Protein AF-A0A498FCW3-F1 (afdb_monomer_lite)

Foldseek 3Di:
DEPLLVVLVVVLVPDPDVVSNVVSVVSNVVVVVLVVVLVVVLVPDPFWDDWDADPNGDIDTDGDPVPVVSVVVNVVVCVVSVHDD

Sequence (85 aa):
MPAAIHRLQEALDDVNHERSRQLIREALQYEEIHLSEWLQTVNGLEGVQHIECDRDGSETVWFDPNDVFAIEATLDVAQSFGWSV

Structure (mmCIF, N/CA/C/O backbone):
data_AF-A0A498FCW3-F1
#
_entry.id   AF-A0A498FCW3-F1
#
loop_
_atom_site.group_PDB
_atom_site.id
_atom_site.type_symbol
_atom_site.label_atom_id
_atom_site.label_alt_id
_atom_site.label_comp_id
_atom_site.label_asym_id
_atom_site.label_entity_id
_atom_site.label_seq_id
_atom_site.pdbx_PDB_ins_code
_atom_site.Cartn_x
_atom_site.Cartn_y
_atom_site.Cartn_z
_atom_site.occupancy
_atom_site.B_iso_or_equiv
_atom_site.auth_seq_id
_atom_site.auth_comp_id
_atom_site.auth_asym_id
_atom_site.auth_atom_id
_atom_site.pdbx_PDB_model_num
ATOM 1 N N . MET A 1 1 ? 7.374 -5.935 -0.857 1.00 48.78 1 MET A N 1
ATOM 2 C CA . MET A 1 1 ? 6.857 -4.904 -1.749 1.00 48.78 1 MET A CA 1
ATOM 3 C C . MET A 1 1 ? 5.578 -5.326 -2.464 1.00 48.78 1 MET A C 1
ATOM 5 O O . MET A 1 1 ? 5.682 -6.320 -3.173 1.00 48.78 1 MET A O 1
ATOM 9 N N . PRO A 1 2 ? 4.459 -4.567 -2.369 1.00 62.25 2 PRO A N 1
ATOM 10 C CA . PRO A 1 2 ? 3.192 -4.842 -3.056 1.00 62.25 2 PRO A CA 1
ATOM 11 C C . PRO A 1 2 ? 3.408 -5.459 -4.434 1.00 62.25 2 PRO A C 1
ATOM 13 O O . PRO A 1 2 ? 4.335 -5.053 -5.137 1.00 62.25 2 PRO A O 1
ATOM 16 N N . ALA A 1 3 ? 2.571 -6.410 -4.857 1.00 65.69 3 ALA A N 1
ATOM 17 C CA . ALA A 1 3 ? 2.789 -7.180 -6.091 1.00 65.69 3 ALA A CA 1
ATOM 18 C C . ALA A 1 3 ? 3.129 -6.314 -7.330 1.00 65.69 3 ALA A C 1
ATOM 20 O O . ALA A 1 3 ? 3.824 -6.777 -8.233 1.00 65.69 3 ALA A O 1
ATOM 21 N N . ALA A 1 4 ? 2.675 -5.057 -7.369 1.00 67.25 4 ALA A N 1
ATOM 22 C CA . ALA A 1 4 ? 3.072 -4.055 -8.357 1.00 67.25 4 ALA A CA 1
ATOM 23 C C . ALA A 1 4 ? 4.549 -3.615 -8.244 1.00 67.25 4 ALA A C 1
ATOM 25 O O . ALA A 1 4 ? 5.266 -3.661 -9.241 1.00 67.25 4 ALA A O 1
ATOM 26 N N . ILE A 1 5 ? 5.029 -3.254 -7.050 1.00 73.00 5 ILE A N 1
ATOM 27 C CA . ILE A 1 5 ? 6.419 -2.845 -6.793 1.00 73.00 5 ILE A CA 1
ATOM 28 C C . ILE A 1 5 ? 7.391 -3.989 -7.108 1.00 73.00 5 ILE A C 1
ATOM 30 O O . ILE A 1 5 ? 8.376 -3.762 -7.806 1.00 73.00 5 ILE A O 1
ATOM 34 N N . HIS A 1 6 ? 7.104 -5.229 -6.688 1.00 73.62 6 HIS A N 1
ATOM 35 C CA . HIS A 1 6 ? 7.982 -6.365 -7.010 1.00 73.62 6 HIS A CA 1
ATOM 36 C C . HIS A 1 6 ? 8.073 -6.603 -8.529 1.00 73.62 6 HIS A C 1
ATOM 38 O O . HIS A 1 6 ? 9.172 -6.760 -9.061 1.00 73.62 6 HIS A O 1
ATOM 44 N N . ARG A 1 7 ? 6.946 -6.569 -9.252 1.00 75.00 7 ARG A N 1
ATOM 45 C CA . ARG A 1 7 ? 6.937 -6.723 -10.720 1.00 75.00 7 ARG A CA 1
ATOM 46 C C . ARG A 1 7 ? 7.671 -5.589 -11.431 1.00 75.00 7 ARG A C 1
ATOM 48 O O . ARG A 1 7 ? 8.331 -5.820 -12.439 1.00 75.00 7 ARG A O 1
ATOM 55 N N . LEU A 1 8 ? 7.552 -4.362 -10.927 1.00 80.00 8 LEU A N 1
ATOM 56 C CA . LEU A 1 8 ? 8.278 -3.214 -11.465 1.00 80.00 8 LEU A CA 1
ATOM 57 C C . LEU A 1 8 ? 9.785 -3.328 -11.198 1.00 80.00 8 LEU A C 1
ATOM 59 O O . LEU A 1 8 ? 10.575 -2.969 -12.065 1.00 80.00 8 LEU A O 1
ATOM 63 N N . GLN A 1 9 ? 10.201 -3.871 -10.053 1.00 81.19 9 GLN A N 1
ATOM 64 C CA . GLN A 1 9 ? 11.613 -4.152 -9.780 1.00 81.19 9 GLN A CA 1
ATOM 65 C C . GLN A 1 9 ? 12.177 -5.240 -10.694 1.00 81.19 9 GLN A C 1
ATOM 67 O O . GLN A 1 9 ? 13.219 -5.019 -11.302 1.00 81.19 9 GLN A O 1
ATOM 72 N N . GLU A 1 10 ? 11.462 -6.353 -10.881 1.00 85.06 10 GLU A N 1
ATOM 73 C CA . GLU A 1 10 ? 11.857 -7.394 -11.845 1.00 85.06 10 GLU A CA 1
ATOM 74 C C . GLU A 1 10 ? 11.979 -6.820 -13.265 1.00 85.06 10 GLU A C 1
ATOM 76 O O . GLU A 1 10 ? 12.971 -7.037 -13.959 1.00 85.06 10 GLU A O 1
ATOM 81 N N . ALA A 1 11 ? 11.010 -5.998 -13.682 1.00 80.75 11 ALA A N 1
ATOM 82 C CA . ALA A 1 11 ? 11.059 -5.329 -14.977 1.00 80.75 11 ALA A CA 1
ATOM 83 C C . ALA A 1 11 ? 12.240 -4.346 -15.095 1.00 80.75 11 ALA A C 1
ATOM 85 O O . ALA A 1 11 ? 12.779 -4.161 -16.188 1.00 80.75 11 ALA A O 1
ATOM 86 N N . LEU A 1 12 ? 12.653 -3.700 -14.000 1.00 84.38 12 LEU A N 1
ATOM 87 C CA . LEU A 1 12 ? 13.812 -2.804 -13.982 1.00 84.38 12 LEU A CA 1
ATOM 88 C C . LEU A 1 12 ? 15.130 -3.568 -14.160 1.00 84.38 12 LEU A C 1
ATOM 90 O O . LEU A 1 12 ? 16.045 -3.058 -14.819 1.00 84.38 12 LEU A O 1
ATOM 94 N N . ASP A 1 13 ? 15.215 -4.766 -13.586 1.00 83.62 13 ASP A N 1
ATOM 95 C CA . ASP A 1 13 ? 16.383 -5.640 -13.685 1.00 83.62 13 ASP A CA 1
ATOM 96 C C . ASP A 1 13 ? 16.547 -6.207 -15.106 1.00 83.62 13 ASP A C 1
ATOM 98 O O . ASP A 1 13 ? 17.669 -6.264 -15.614 1.00 83.62 13 ASP A O 1
ATOM 102 N N . ASP A 1 14 ? 15.440 -6.501 -15.797 1.00 84.38 14 ASP A N 1
ATOM 103 C CA . ASP A 1 14 ? 15.442 -7.077 -17.151 1.00 84.38 14 ASP A CA 1
ATOM 104 C C . ASP A 1 14 ? 15.540 -6.042 -18.298 1.00 84.38 14 ASP A C 1
ATOM 106 O O . ASP A 1 14 ? 15.869 -6.382 -19.442 1.00 84.38 14 ASP A O 1
ATOM 110 N N . VAL A 1 15 ? 15.264 -4.757 -18.044 1.00 86.50 15 VAL A N 1
ATOM 111 C CA . VAL A 1 15 ? 15.233 -3.719 -19.092 1.00 86.50 15 VAL A CA 1
ATOM 112 C C . VAL A 1 15 ? 16.603 -3.069 -19.327 1.00 86.50 15 VAL A C 1
ATOM 114 O O . VAL A 1 15 ? 17.158 -2.372 -18.475 1.00 86.50 15 VAL A O 1
ATOM 117 N N . ASN A 1 16 ? 17.086 -3.165 -20.572 1.00 81.31 16 ASN A N 1
ATOM 118 C CA . ASN A 1 16 ? 18.326 -2.521 -21.040 1.00 81.31 16 ASN A CA 1
ATOM 119 C C . ASN A 1 16 ? 18.141 -1.118 -21.652 1.00 81.31 16 ASN A C 1
ATOM 121 O O . ASN A 1 16 ? 19.121 -0.422 -21.913 1.00 81.31 16 ASN A O 1
ATOM 125 N N . HIS A 1 17 ? 16.907 -0.681 -21.916 1.00 89.56 17 HIS A N 1
ATOM 126 C CA . HIS A 1 17 ? 16.640 0.614 -22.547 1.00 89.56 17 HIS A CA 1
ATOM 127 C C . HIS A 1 17 ? 16.442 1.716 -21.496 1.00 89.56 17 HIS A C 1
ATOM 129 O O . HIS A 1 17 ? 15.470 1.678 -20.743 1.00 89.56 17 HIS A O 1
ATOM 135 N N . GLU A 1 18 ? 17.320 2.725 -21.467 1.00 87.44 18 GLU A N 1
ATOM 136 C CA . GLU A 1 18 ? 17.370 3.730 -20.386 1.00 87.44 18 GLU A CA 1
ATOM 137 C C . GLU A 1 18 ? 16.045 4.471 -20.172 1.00 87.44 18 GLU A C 1
ATOM 139 O O . GLU A 1 18 ? 15.600 4.636 -19.040 1.00 87.44 18 GLU A O 1
ATOM 144 N N . ARG A 1 19 ? 15.342 4.843 -21.249 1.00 84.44 19 ARG A N 1
ATOM 145 C CA . ARG A 1 19 ? 14.037 5.512 -21.123 1.00 84.44 19 ARG A CA 1
ATOM 146 C C . ARG A 1 19 ? 12.979 4.612 -20.482 1.00 84.44 19 ARG A C 1
ATOM 148 O O . ARG A 1 19 ? 12.123 5.095 -19.753 1.00 84.44 19 ARG A O 1
ATOM 155 N N . SER A 1 20 ? 13.037 3.312 -20.747 1.00 81.31 20 SER A N 1
ATOM 156 C CA . SER A 1 20 ? 12.126 2.342 -20.140 1.00 81.31 20 SER A CA 1
ATOM 157 C C . SER A 1 20 ? 12.489 2.104 -18.669 1.00 81.31 20 SER A C 1
ATOM 159 O O . SER A 1 20 ? 11.591 2.054 -17.838 1.00 81.31 20 SER A O 1
ATOM 161 N N . ARG A 1 21 ? 13.788 2.073 -18.322 1.00 85.31 21 ARG A N 1
ATOM 162 C CA . ARG A 1 21 ? 14.257 2.044 -16.920 1.00 85.31 21 ARG A CA 1
ATOM 163 C C . ARG A 1 21 ? 13.772 3.265 -16.144 1.00 85.31 21 ARG A C 1
ATOM 165 O O . ARG A 1 21 ? 13.348 3.132 -15.003 1.00 85.31 21 ARG A O 1
ATOM 172 N N . GLN A 1 22 ? 13.819 4.447 -16.759 1.00 85.56 22 GLN A N 1
ATOM 173 C CA . GLN A 1 22 ? 13.355 5.683 -16.134 1.00 85.56 22 GLN A CA 1
ATOM 174 C C . GLN A 1 22 ? 11.849 5.648 -15.845 1.00 85.56 22 GLN A C 1
ATOM 176 O O . GLN A 1 22 ? 11.456 5.921 -14.718 1.00 85.56 22 GLN A O 1
ATOM 181 N N . LEU A 1 23 ? 11.025 5.224 -16.809 1.00 84.06 23 LEU A N 1
ATOM 182 C CA . LEU A 1 23 ? 9.578 5.075 -16.604 1.00 84.06 23 LEU A CA 1
ATOM 183 C C . LEU A 1 23 ? 9.243 4.053 -15.506 1.00 84.06 23 LEU A C 1
ATOM 185 O O . LEU A 1 23 ? 8.340 4.281 -14.709 1.00 84.06 23 LEU A O 1
ATOM 189 N N . ILE A 1 24 ? 9.987 2.945 -15.435 1.00 84.50 24 ILE A N 1
ATOM 190 C CA . ILE A 1 24 ? 9.807 1.933 -14.385 1.00 84.50 24 ILE A CA 1
ATOM 191 C C . ILE A 1 24 ? 10.209 2.486 -13.009 1.00 84.50 24 ILE A C 1
ATOM 193 O O . ILE A 1 24 ? 9.514 2.234 -12.033 1.00 84.50 24 ILE A O 1
ATOM 197 N N . ARG A 1 25 ? 11.282 3.285 -12.916 1.00 85.38 25 ARG A N 1
ATOM 198 C CA . ARG A 1 25 ? 11.665 3.976 -11.668 1.00 85.38 25 ARG A CA 1
ATOM 199 C C . ARG A 1 25 ? 10.628 5.007 -11.227 1.00 85.38 25 ARG A C 1
ATOM 201 O O . ARG A 1 25 ? 10.340 5.088 -10.041 1.00 85.38 25 ARG A O 1
ATOM 208 N N . GLU A 1 26 ? 10.071 5.775 -12.161 1.00 83.75 26 GLU A N 1
ATOM 209 C CA . GLU A 1 26 ? 8.993 6.732 -11.875 1.00 83.75 26 GLU A CA 1
ATOM 210 C C . GLU A 1 26 ? 7.740 6.008 -11.361 1.00 83.75 26 GLU A C 1
ATOM 212 O O . GLU A 1 26 ? 7.149 6.438 -10.373 1.00 83.75 26 GLU A O 1
ATOM 217 N N . ALA A 1 27 ? 7.387 4.867 -11.964 1.00 80.62 27 ALA A N 1
ATOM 218 C CA . ALA A 1 27 ? 6.302 4.015 -11.482 1.00 80.62 27 ALA A CA 1
ATOM 219 C C . ALA A 1 27 ? 6.599 3.419 -10.093 1.00 80.62 27 ALA A C 1
ATOM 221 O O . ALA A 1 27 ? 5.731 3.441 -9.231 1.00 80.62 27 ALA A O 1
ATOM 222 N N . LEU A 1 28 ? 7.828 2.951 -9.836 1.00 82.19 28 LEU A N 1
ATOM 223 C CA . LEU A 1 28 ? 8.239 2.464 -8.511 1.00 82.19 28 LEU A CA 1
ATOM 224 C C . LEU A 1 28 ? 8.092 3.541 -7.440 1.00 82.19 28 LEU A C 1
ATOM 226 O O . LEU A 1 28 ? 7.504 3.293 -6.395 1.00 82.19 28 LEU A O 1
ATOM 230 N N . GLN A 1 29 ? 8.584 4.746 -7.723 1.00 80.88 29 GLN A N 1
ATOM 231 C CA . GLN A 1 29 ? 8.502 5.862 -6.790 1.00 80.88 29 GLN A CA 1
ATOM 232 C C . GLN A 1 29 ? 7.047 6.272 -6.521 1.00 80.88 29 GLN A C 1
ATOM 234 O O . GLN A 1 29 ? 6.702 6.617 -5.394 1.00 80.88 29 GLN A O 1
ATOM 239 N N . TYR A 1 30 ? 6.187 6.223 -7.541 1.00 80.94 30 TYR A N 1
ATOM 240 C CA . TYR A 1 30 ? 4.757 6.487 -7.392 1.00 80.94 30 TYR A CA 1
ATOM 241 C C . TYR A 1 30 ? 4.080 5.486 -6.443 1.00 80.94 30 TYR A C 1
ATOM 243 O O . TYR A 1 30 ? 3.365 5.897 -5.527 1.00 80.94 30 TYR A O 1
ATOM 251 N N . GLU A 1 31 ? 4.348 4.192 -6.628 1.00 79.12 31 GLU A N 1
ATOM 252 C CA . GLU A 1 31 ? 3.811 3.123 -5.779 1.00 79.1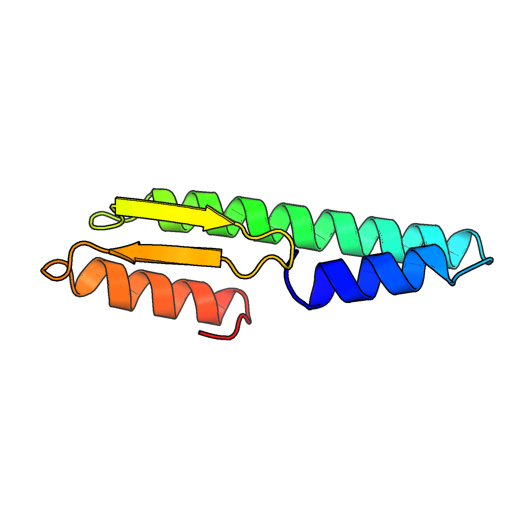2 31 GLU A CA 1
ATOM 253 C C . GLU A 1 31 ? 4.361 3.196 -4.341 1.00 79.12 31 GLU A C 1
ATOM 255 O O . GLU A 1 31 ? 3.609 3.021 -3.385 1.00 79.12 31 GLU A O 1
ATOM 260 N N . GLU A 1 32 ? 5.646 3.525 -4.152 1.00 80.00 32 GLU A N 1
ATOM 261 C CA . GLU A 1 32 ? 6.249 3.727 -2.821 1.00 80.00 32 GLU A CA 1
ATOM 262 C C . GLU A 1 32 ? 5.604 4.891 -2.050 1.00 80.00 32 GLU A C 1
ATOM 264 O O . GLU A 1 32 ? 5.402 4.804 -0.833 1.00 80.00 32 GLU A O 1
ATOM 269 N N . ILE A 1 33 ? 5.256 5.979 -2.748 1.00 80.75 33 ILE A N 1
ATOM 270 C CA . ILE A 1 33 ? 4.527 7.112 -2.161 1.00 80.75 33 ILE A CA 1
ATOM 271 C C . ILE A 1 33 ? 3.122 6.673 -1.746 1.00 80.75 33 ILE A C 1
ATOM 273 O O . ILE A 1 33 ? 2.737 6.916 -0.605 1.00 80.75 33 ILE A O 1
ATOM 2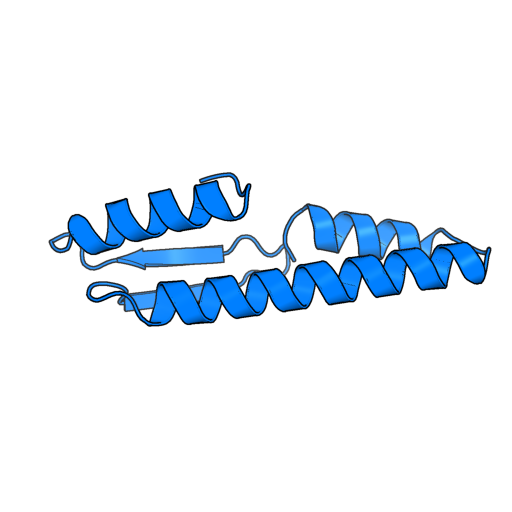77 N N . HIS A 1 34 ? 2.390 5.978 -2.622 1.00 79.88 34 HIS A N 1
ATOM 278 C CA . HIS A 1 34 ? 1.035 5.501 -2.317 1.00 79.88 34 HIS A CA 1
ATOM 279 C C . HIS A 1 34 ? 1.021 4.544 -1.122 1.00 79.88 34 HIS A C 1
ATOM 281 O O . HIS A 1 34 ? 0.178 4.674 -0.236 1.00 79.88 34 HIS A O 1
ATOM 287 N N . LEU A 1 35 ? 1.997 3.635 -1.044 1.00 77.06 35 LEU A N 1
ATOM 288 C CA . LEU A 1 35 ? 2.173 2.754 0.110 1.00 77.06 35 LEU A CA 1
ATOM 289 C C . LEU A 1 35 ? 2.432 3.544 1.398 1.00 77.06 35 LEU A C 1
ATOM 291 O O . LEU A 1 35 ? 1.865 3.243 2.446 1.00 77.06 35 LEU A O 1
ATOM 295 N N . SER A 1 36 ? 3.263 4.581 1.325 1.00 78.06 36 SER A N 1
ATOM 296 C CA . SER A 1 36 ? 3.552 5.431 2.481 1.00 78.06 36 SER A CA 1
ATOM 297 C C . SER A 1 36 ? 2.314 6.204 2.954 1.00 78.06 36 SER A C 1
ATOM 299 O O . SER A 1 36 ? 2.078 6.301 4.158 1.00 78.06 36 SER A O 1
ATOM 301 N N . GLU A 1 37 ? 1.509 6.730 2.029 1.00 82.31 37 GLU A N 1
ATOM 302 C CA . GLU A 1 37 ? 0.253 7.430 2.331 1.00 82.31 37 GLU A CA 1
ATOM 303 C C . GLU A 1 37 ? -0.788 6.491 2.952 1.00 82.31 37 GLU A C 1
ATOM 305 O O . GLU A 1 37 ? -1.431 6.844 3.946 1.00 82.31 37 GLU A O 1
ATOM 310 N N . TRP A 1 38 ? -0.902 5.270 2.426 1.00 81.31 38 TRP A N 1
ATOM 311 C CA . TRP A 1 38 ? -1.726 4.212 3.003 1.00 81.31 38 TRP A CA 1
ATOM 312 C C . TRP A 1 38 ? -1.330 3.912 4.454 1.00 81.31 38 TRP A C 1
ATOM 314 O O . TRP A 1 38 ? -2.168 3.994 5.352 1.00 81.31 38 TRP A O 1
ATOM 324 N N . LEU A 1 39 ? -0.044 3.644 4.710 1.00 79.62 39 LEU A N 1
ATOM 325 C CA . LEU A 1 39 ? 0.455 3.315 6.049 1.00 79.62 39 LEU A CA 1
ATOM 326 C C . LEU A 1 39 ? 0.213 4.449 7.050 1.00 79.62 39 LEU A C 1
ATOM 328 O O . LEU A 1 39 ? -0.152 4.194 8.196 1.00 79.62 39 LEU A O 1
ATOM 332 N N . GLN A 1 40 ? 0.384 5.703 6.626 1.00 80.75 40 GLN A N 1
ATOM 333 C CA . GLN A 1 40 ? 0.067 6.862 7.462 1.00 80.75 40 GLN A CA 1
ATOM 334 C C . GLN A 1 40 ? -1.429 6.969 7.759 1.00 80.75 40 GLN A C 1
ATOM 336 O O . GLN A 1 40 ? -1.799 7.283 8.890 1.00 80.75 40 GLN A O 1
ATOM 341 N N . THR A 1 41 ? -2.277 6.690 6.768 1.00 82.31 41 THR A N 1
ATOM 342 C CA . THR A 1 41 ? -3.735 6.740 6.917 1.00 82.31 41 THR A CA 1
ATOM 343 C C . THR A 1 41 ? -4.222 5.671 7.891 1.00 82.31 41 THR A C 1
ATOM 345 O O . THR A 1 41 ? -4.944 5.991 8.832 1.00 82.31 41 THR A O 1
ATOM 348 N N . VAL A 1 42 ? -3.772 4.424 7.726 1.00 81.44 42 VAL A N 1
ATOM 349 C CA . VAL A 1 42 ? -4.170 3.300 8.588 1.00 81.44 42 VAL A CA 1
ATOM 350 C C . VAL A 1 42 ? -3.634 3.453 10.002 1.00 81.44 42 VAL A C 1
ATOM 352 O O . VAL A 1 42 ? -4.380 3.273 10.956 1.00 81.44 42 VAL A O 1
ATOM 355 N N . ASN A 1 43 ? -2.375 3.862 10.171 1.00 80.50 43 ASN A N 1
ATOM 356 C CA . ASN A 1 43 ? -1.804 4.098 11.500 1.00 80.50 43 ASN A CA 1
ATOM 357 C C . ASN A 1 43 ? -2.509 5.238 12.269 1.00 80.50 43 ASN A C 1
ATOM 359 O O . ASN A 1 43 ? -2.345 5.361 13.479 1.00 80.50 43 ASN A O 1
ATOM 363 N N . GLY A 1 44 ? -3.268 6.092 11.575 1.00 79.81 44 GLY A N 1
ATOM 364 C CA . GLY A 1 44 ? -4.096 7.134 12.181 1.00 79.81 44 GLY A CA 1
ATOM 365 C C . GLY A 1 44 ? -5.481 6.667 12.640 1.00 79.81 44 GLY A C 1
ATOM 366 O O . GLY A 1 44 ? -6.178 7.448 13.287 1.00 79.81 44 GLY A O 1
ATOM 367 N N . LEU A 1 45 ? -5.899 5.439 12.312 1.00 82.88 45 LEU A N 1
ATOM 368 C CA . LEU A 1 45 ? -7.195 4.896 12.716 1.00 82.88 45 LEU A CA 1
ATOM 369 C C . LEU A 1 45 ? -7.140 4.408 14.171 1.00 82.88 45 LEU A C 1
ATOM 371 O O . LEU A 1 45 ? -6.254 3.641 14.555 1.00 82.88 45 LEU A O 1
ATOM 375 N N . GLU A 1 46 ? -8.111 4.840 14.983 1.00 76.69 46 GLU A N 1
ATOM 376 C CA . GLU A 1 46 ? -8.344 4.245 16.305 1.00 76.69 46 GLU A CA 1
ATOM 377 C C . GLU A 1 46 ? -8.587 2.739 16.135 1.00 76.69 46 GLU A C 1
ATOM 379 O O . GLU A 1 46 ? -9.225 2.338 15.170 1.00 76.69 46 GLU A O 1
ATOM 384 N N . GLY A 1 47 ? -8.013 1.913 17.015 1.00 78.81 47 GLY A N 1
ATOM 385 C CA . GLY A 1 47 ? -8.153 0.453 16.965 1.00 78.81 47 GLY A CA 1
ATOM 386 C C . GLY A 1 47 ? -7.054 -0.298 16.206 1.00 78.81 47 GLY A C 1
ATOM 387 O O . GLY A 1 47 ? -6.967 -1.517 16.347 1.00 78.81 47 GLY A O 1
ATOM 388 N N . VAL A 1 48 ? -6.164 0.377 15.471 1.00 83.44 48 VAL A N 1
ATOM 389 C CA . VAL A 1 48 ? -4.970 -0.266 14.887 1.00 83.44 48 VAL A CA 1
ATOM 390 C C . VAL A 1 48 ? -3.905 -0.474 15.966 1.00 83.44 48 VAL A C 1
ATOM 392 O O . VAL A 1 48 ? -3.454 0.470 16.611 1.00 83.44 48 VAL A O 1
ATOM 395 N N . GLN A 1 49 ? -3.496 -1.725 16.178 1.00 84.75 49 GLN A N 1
ATOM 396 C CA . GLN A 1 49 ? -2.514 -2.098 17.204 1.00 84.75 49 GLN A CA 1
ATOM 397 C C . GLN A 1 49 ? -1.096 -2.206 16.649 1.00 84.75 49 GLN A C 1
ATOM 399 O O . GLN A 1 49 ? -0.132 -1.821 17.313 1.00 84.75 49 GLN A O 1
ATOM 404 N N . HIS A 1 50 ? -0.958 -2.781 15.455 1.00 83.69 50 HIS A N 1
ATOM 405 C CA . HIS A 1 50 ? 0.337 -3.049 14.847 1.00 83.69 50 HIS A CA 1
ATOM 406 C C . HIS A 1 50 ? 0.220 -3.109 13.324 1.00 83.69 50 HIS A C 1
ATOM 408 O O . HIS A 1 50 ? -0.817 -3.504 12.793 1.00 83.69 50 HIS A O 1
ATOM 414 N N . ILE A 1 51 ? 1.299 -2.737 12.638 1.00 83.00 51 ILE A N 1
ATOM 415 C CA . ILE A 1 51 ? 1.446 -2.863 11.190 1.00 83.00 51 ILE A CA 1
ATOM 416 C C . ILE A 1 51 ? 2.834 -3.444 10.920 1.00 83.00 51 ILE A C 1
ATOM 418 O O . ILE A 1 51 ? 3.832 -2.923 11.426 1.00 83.00 51 ILE A O 1
ATOM 422 N N . GLU A 1 52 ? 2.890 -4.500 10.117 1.00 83.12 52 GLU A N 1
ATOM 423 C CA . GLU A 1 52 ? 4.123 -5.131 9.647 1.00 83.12 52 GLU A CA 1
ATOM 424 C C . GLU A 1 52 ? 4.112 -5.143 8.120 1.00 83.12 52 GLU A C 1
ATOM 426 O O . GLU A 1 52 ? 3.114 -5.511 7.498 1.00 83.12 52 GLU A O 1
ATOM 431 N N . CYS A 1 53 ? 5.230 -4.728 7.525 1.00 78.06 53 CYS A N 1
ATOM 432 C CA . CYS A 1 53 ? 5.437 -4.777 6.084 1.00 78.06 53 CYS A CA 1
ATOM 433 C C . CYS A 1 53 ? 6.429 -5.894 5.765 1.00 78.06 53 CYS A C 1
ATOM 435 O O . CYS A 1 53 ? 7.6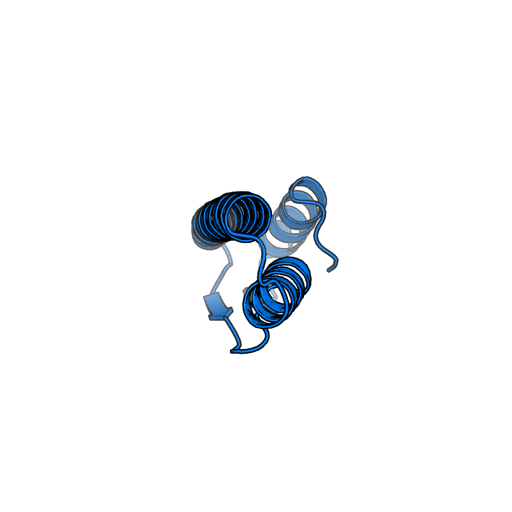04 -5.812 6.142 1.00 78.06 53 CYS A O 1
ATOM 437 N N . ASP A 1 54 ? 5.975 -6.911 5.040 1.00 74.88 54 ASP A N 1
ATOM 438 C CA . ASP A 1 54 ? 6.821 -8.027 4.643 1.00 74.88 54 ASP A CA 1
ATOM 439 C C . ASP A 1 54 ? 7.778 -7.653 3.500 1.00 74.88 54 ASP A C 1
ATOM 441 O O . ASP A 1 54 ? 7.645 -6.645 2.794 1.00 74.88 54 ASP A O 1
ATOM 445 N N . ARG A 1 55 ? 8.774 -8.513 3.262 1.00 61.59 55 ARG A N 1
ATOM 446 C CA . ARG A 1 55 ? 9.744 -8.328 2.166 1.00 61.59 55 ARG A CA 1
ATOM 447 C C . ARG A 1 55 ? 9.089 -8.415 0.791 1.00 61.59 55 ARG A C 1
ATOM 449 O O . ARG A 1 55 ? 9.455 -7.660 -0.111 1.00 61.59 55 ARG A O 1
ATOM 456 N N . ASP A 1 56 ? 8.103 -9.288 0.646 1.00 66.25 56 ASP A N 1
ATOM 457 C CA . ASP A 1 56 ? 7.204 -9.378 -0.506 1.00 66.25 56 ASP A CA 1
ATOM 458 C C . ASP A 1 56 ? 6.042 -8.381 -0.412 1.00 66.25 56 ASP A C 1
ATOM 460 O O . ASP A 1 56 ? 5.375 -8.176 -1.405 1.00 66.25 56 ASP A O 1
ATOM 464 N N . GLY A 1 57 ? 5.918 -7.635 0.697 1.00 61.94 57 GLY A N 1
ATOM 465 C CA . GLY A 1 57 ? 5.090 -6.426 0.883 1.00 61.94 57 GLY A CA 1
ATOM 466 C C . GLY A 1 57 ? 3.645 -6.662 0.587 1.00 61.94 57 GLY A C 1
ATOM 467 O O . GLY A 1 57 ? 2.984 -5.809 0.016 1.00 61.94 57 GLY A O 1
ATOM 468 N N . SER A 1 58 ? 3.195 -7.832 1.000 1.00 70.00 58 SER A N 1
ATOM 469 C CA . SER A 1 58 ? 2.040 -7.835 1.862 1.00 70.00 58 SER A CA 1
ATOM 470 C C . SER A 1 58 ? 2.267 -6.942 3.081 1.00 70.00 58 SER A C 1
ATOM 472 O O . SER A 1 58 ? 3.346 -6.903 3.685 1.00 70.00 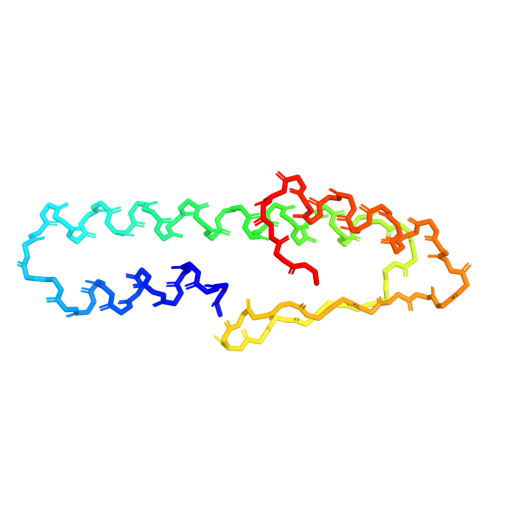58 SER A O 1
ATOM 474 N N . GLU A 1 59 ? 1.209 -6.244 3.452 1.00 74.94 59 GLU A N 1
ATOM 475 C CA . GLU A 1 59 ? 1.080 -5.576 4.731 1.00 74.94 59 GLU A CA 1
ATOM 476 C C . GLU A 1 59 ? 0.111 -6.379 5.596 1.00 74.94 59 GLU A C 1
ATOM 478 O O . GLU A 1 59 ? -1.009 -6.683 5.182 1.00 74.94 59 GLU A O 1
ATOM 483 N N . THR A 1 60 ? 0.529 -6.701 6.817 1.00 82.62 60 THR A N 1
ATOM 484 C CA . THR A 1 60 ? -0.376 -7.257 7.821 1.00 82.62 60 THR A CA 1
ATOM 485 C C . THR A 1 60 ? -0.719 -6.161 8.819 1.00 82.62 60 THR A C 1
ATOM 487 O O . THR A 1 60 ? 0.165 -5.554 9.426 1.00 82.62 60 THR A O 1
ATOM 490 N N . VAL A 1 61 ? -2.015 -5.893 8.974 1.00 82.19 61 VAL A N 1
ATOM 491 C CA . VAL A 1 61 ? -2.542 -4.916 9.932 1.00 82.19 61 VAL A CA 1
ATOM 492 C C . VAL A 1 61 ? -3.295 -5.669 11.020 1.00 82.19 61 VAL A C 1
ATOM 494 O O . VAL A 1 61 ? -4.220 -6.431 10.733 1.00 82.19 61 VAL A O 1
ATOM 497 N N . TRP A 1 62 ? -2.902 -5.459 12.274 1.00 86.88 62 TRP A N 1
ATOM 498 C CA . TRP A 1 62 ? -3.588 -6.021 13.432 1.00 86.88 62 TRP A CA 1
ATOM 499 C C . TRP A 1 62 ? -4.461 -4.968 14.088 1.00 86.88 62 TRP A C 1
ATOM 501 O O . TRP A 1 62 ? -4.014 -3.856 14.380 1.00 86.88 62 TRP A O 1
ATOM 511 N N . PHE A 1 63 ? -5.689 -5.369 14.378 1.00 85.5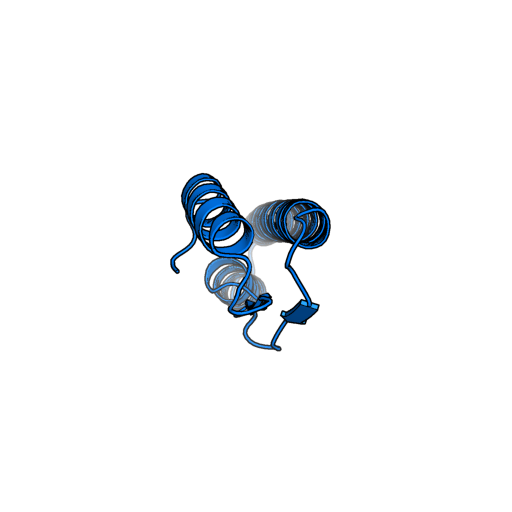6 63 PHE A N 1
ATOM 512 C CA . PHE A 1 63 ? -6.706 -4.535 14.997 1.00 85.56 63 PHE A CA 1
ATOM 513 C C . PHE A 1 63 ? -7.025 -5.024 16.403 1.00 85.56 63 PHE A C 1
ATOM 515 O O . PHE A 1 63 ? -6.916 -6.219 16.692 1.00 85.56 63 PHE A O 1
ATOM 522 N N . ASP A 1 64 ? -7.489 -4.115 17.259 1.00 85.19 64 ASP A N 1
ATOM 523 C CA . ASP A 1 64 ? -8.254 -4.508 18.433 1.00 85.19 64 ASP A CA 1
ATOM 524 C C . ASP A 1 64 ? -9.517 -5.241 17.950 1.00 85.19 64 ASP A C 1
ATOM 526 O O . ASP A 1 64 ? -10.308 -4.671 17.197 1.00 85.19 64 ASP A O 1
ATOM 530 N N . PRO A 1 65 ? -9.740 -6.500 18.362 1.00 78.56 65 PRO A N 1
ATOM 531 C CA . PRO A 1 65 ? -10.903 -7.266 17.923 1.00 78.56 65 PRO A CA 1
ATOM 532 C C . PRO A 1 65 ? -12.244 -6.654 18.362 1.00 78.56 65 PRO A C 1
ATOM 534 O O . PRO A 1 65 ? -13.286 -7.062 17.853 1.00 78.56 65 PRO A O 1
ATOM 537 N N . ASN A 1 66 ? -12.242 -5.706 19.304 1.00 83.94 66 ASN A N 1
ATOM 538 C CA . ASN A 1 66 ? -13.436 -4.978 19.730 1.00 83.94 66 ASN A CA 1
ATOM 539 C C . ASN A 1 66 ? -13.688 -3.704 18.911 1.00 83.94 66 ASN A C 1
ATOM 541 O O . ASN A 1 66 ? -14.762 -3.115 19.037 1.00 83.94 66 ASN A O 1
ATOM 545 N N . ASP A 1 67 ? -12.733 -3.281 18.081 1.00 82.69 67 ASP A N 1
ATOM 546 C CA . ASP A 1 67 ? -12.819 -2.055 17.294 1.00 82.69 67 ASP A CA 1
ATOM 547 C C . ASP A 1 67 ? -13.214 -2.361 15.843 1.00 82.69 67 ASP A C 1
ATOM 549 O O . ASP A 1 67 ? -12.431 -2.293 14.895 1.00 82.69 67 ASP A O 1
ATOM 553 N N . VAL A 1 68 ? -14.479 -2.763 15.679 1.00 80.75 68 VAL A N 1
ATOM 554 C CA . VAL A 1 68 ? -15.074 -3.120 14.378 1.00 80.75 68 VAL A CA 1
ATOM 555 C C . VAL A 1 68 ? -15.001 -1.954 13.386 1.00 80.75 68 VAL A C 1
ATOM 557 O O . VAL A 1 68 ? -14.828 -2.176 12.190 1.00 80.75 68 VAL A O 1
ATOM 560 N N . PHE A 1 69 ? -15.071 -0.717 13.883 1.00 80.12 69 PHE A N 1
ATOM 561 C CA . PHE A 1 69 ? -14.968 0.483 13.061 1.00 80.12 69 PHE A CA 1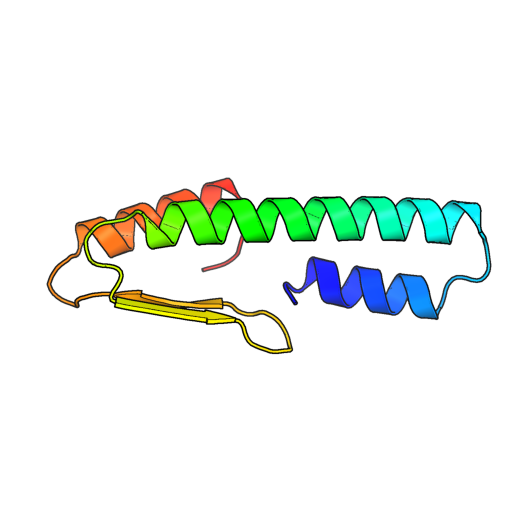
ATOM 562 C C . PHE A 1 69 ? -13.585 0.611 12.414 1.00 80.12 69 PHE A C 1
ATOM 564 O O . PHE A 1 69 ? -13.501 0.894 11.222 1.00 80.12 69 PHE A O 1
ATOM 571 N N . ALA A 1 70 ? -12.511 0.344 13.162 1.00 77.81 70 ALA A N 1
ATOM 572 C CA . ALA A 1 70 ? -11.144 0.348 12.643 1.00 77.81 70 ALA A CA 1
ATOM 573 C C . ALA A 1 70 ? -10.959 -0.629 11.474 1.00 77.81 70 ALA A C 1
ATOM 575 O O . ALA A 1 70 ? -10.322 -0.305 10.467 1.00 77.81 70 ALA A O 1
ATOM 576 N N . ILE A 1 71 ? -11.547 -1.821 11.613 1.00 79.94 71 ILE A N 1
ATOM 577 C CA . ILE A 1 71 ? -11.491 -2.885 10.611 1.00 79.94 71 ILE A CA 1
ATOM 578 C C . ILE A 1 71 ? -12.240 -2.433 9.355 1.00 79.94 71 ILE A C 1
ATOM 580 O O . ILE A 1 71 ? -11.648 -2.399 8.281 1.00 79.94 71 ILE A O 1
ATOM 584 N N . GLU A 1 72 ? -13.507 -2.027 9.479 1.00 82.62 72 GLU A N 1
ATOM 585 C CA . GLU A 1 72 ? -14.315 -1.569 8.340 1.00 82.62 72 GLU A CA 1
ATOM 586 C C . GLU A 1 72 ? -13.692 -0.353 7.638 1.00 82.62 72 GLU A C 1
ATOM 588 O O . GLU A 1 72 ? -13.575 -0.345 6.413 1.00 82.62 72 GLU A O 1
ATOM 593 N N . ALA A 1 73 ? -13.210 0.635 8.399 1.00 81.06 73 ALA A N 1
ATOM 594 C CA . ALA A 1 73 ? -12.550 1.816 7.851 1.00 81.06 73 ALA A CA 1
ATOM 595 C C . ALA A 1 73 ? -11.266 1.452 7.095 1.00 81.06 73 ALA A C 1
ATOM 597 O O . ALA A 1 73 ? -11.019 1.977 6.012 1.00 81.06 73 ALA A O 1
ATOM 598 N N . THR A 1 74 ? -10.461 0.525 7.619 1.00 81.12 74 THR A N 1
ATOM 599 C CA . THR A 1 74 ? -9.248 0.087 6.918 1.00 81.12 74 THR A CA 1
ATOM 600 C C . THR A 1 74 ? -9.583 -0.658 5.632 1.00 81.12 74 THR A C 1
ATOM 602 O O . THR A 1 74 ? -8.940 -0.422 4.614 1.00 81.12 74 THR A O 1
ATOM 605 N N . LEU A 1 75 ? -10.614 -1.507 5.635 1.00 82.62 75 LEU A N 1
ATOM 606 C CA . LEU A 1 75 ? -11.069 -2.208 4.431 1.00 82.62 75 LEU A CA 1
ATOM 607 C C . LEU A 1 75 ? -11.532 -1.240 3.333 1.00 82.62 75 LEU A C 1
ATOM 609 O O . LEU A 1 75 ? -11.144 -1.399 2.174 1.00 82.62 75 LEU A O 1
ATOM 613 N N . ASP A 1 76 ? -12.314 -0.223 3.696 1.00 82.06 76 ASP A N 1
ATOM 614 C CA . ASP A 1 76 ? -12.782 0.807 2.762 1.00 82.06 76 ASP A CA 1
ATOM 615 C C . ASP A 1 76 ? -11.616 1.609 2.177 1.00 82.06 76 ASP A C 1
ATOM 617 O O . ASP A 1 76 ? -11.549 1.848 0.965 1.00 82.06 76 ASP A O 1
ATOM 621 N N . VAL A 1 77 ? -10.653 1.991 3.021 1.00 78.94 77 VAL A N 1
ATOM 622 C CA . VAL A 1 77 ? -9.466 2.704 2.553 1.00 78.94 77 VAL A CA 1
ATOM 623 C C . VAL A 1 77 ? -8.640 1.780 1.640 1.00 78.94 77 VAL A C 1
ATOM 625 O O . VAL A 1 77 ? -8.294 2.215 0.546 1.00 78.94 77 VAL A O 1
ATOM 628 N N . ALA A 1 78 ? -8.423 0.500 1.968 1.00 77.44 78 ALA A N 1
ATOM 629 C CA . ALA A 1 78 ? -7.667 -0.436 1.117 1.00 77.44 78 ALA A CA 1
ATOM 630 C C . ALA A 1 78 ? -8.270 -0.551 -0.293 1.00 77.44 78 ALA A C 1
ATOM 632 O O . ALA A 1 78 ? -7.554 -0.500 -1.298 1.00 77.44 78 ALA A O 1
ATOM 633 N N . GLN A 1 79 ? -9.602 -0.628 -0.382 1.00 77.94 79 GLN A N 1
ATOM 634 C CA . GLN A 1 79 ? -10.308 -0.644 -1.663 1.00 77.94 79 GLN A CA 1
ATOM 635 C C . GLN A 1 79 ? -10.133 0.661 -2.447 1.00 77.94 79 GLN A C 1
ATOM 637 O O . GLN A 1 79 ? -9.993 0.616 -3.670 1.00 77.94 79 GLN A O 1
ATOM 642 N N . SER A 1 80 ? -10.100 1.816 -1.772 1.00 77.50 80 SER A N 1
ATOM 643 C CA . SER A 1 80 ? -9.877 3.115 -2.424 1.00 77.50 80 SER A CA 1
ATOM 644 C C . SER A 1 80 ? -8.493 3.231 -3.078 1.00 77.50 80 SER A C 1
ATOM 646 O O . SER A 1 80 ? -8.363 3.884 -4.114 1.00 77.50 80 SER A O 1
ATOM 648 N N . PHE A 1 81 ? -7.491 2.529 -2.537 1.00 69.00 81 PHE A N 1
ATOM 649 C CA . PHE A 1 81 ? -6.149 2.410 -3.117 1.00 69.00 81 PHE A CA 1
ATOM 650 C C . PHE A 1 81 ? -6.044 1.285 -4.167 1.00 69.00 81 PHE A C 1
ATOM 652 O O . PHE A 1 81 ? -5.000 1.118 -4.796 1.00 69.00 81 PHE A O 1
ATOM 659 N N . GLY A 1 82 ? -7.128 0.537 -4.416 1.00 70.38 82 GLY A N 1
ATOM 660 C CA . GLY A 1 82 ? -7.178 -0.543 -5.405 1.00 70.38 82 GLY A CA 1
ATOM 661 C C . GLY A 1 82 ? -6.486 -1.832 -4.958 1.00 70.38 82 GLY A C 1
ATOM 662 O O . GLY A 1 82 ? -6.097 -2.642 -5.802 1.00 70.38 82 GLY A O 1
ATOM 663 N N . TRP A 1 83 ? -6.295 -2.017 -3.652 1.00 70.44 83 TRP A N 1
ATOM 664 C CA . TRP A 1 83 ? -5.577 -3.159 -3.096 1.00 70.44 83 TRP A CA 1
ATOM 665 C C . TRP A 1 83 ? -6.535 -4.301 -2.755 1.00 70.44 83 TRP A C 1
ATOM 667 O O . TRP A 1 83 ? -7.702 -4.083 -2.424 1.00 70.44 83 TRP A O 1
ATOM 677 N N . SER A 1 84 ? -6.052 -5.541 -2.873 1.00 62.59 84 SER A N 1
ATOM 678 C CA . SER A 1 84 ? -6.819 -6.709 -2.440 1.00 62.59 84 SER A CA 1
ATOM 679 C C . SER A 1 84 ? -6.686 -6.879 -0.933 1.00 62.59 84 SER A C 1
ATOM 681 O O . SER A 1 84 ? -5.561 -6.949 -0.440 1.00 62.59 84 SER A O 1
ATOM 683 N N . VAL A 1 85 ? -7.822 -6.992 -0.249 1.00 61.12 85 VAL A N 1
ATOM 684 C CA . VAL A 1 85 ? -7.899 -7.414 1.154 1.00 61.12 85 VAL A CA 1
ATOM 685 C C . VAL A 1 85 ? -7.959 -8.935 1.239 1.00 61.12 85 VAL A C 1
ATOM 687 O O . VAL A 1 85 ? -8.763 -9.519 0.474 1.00 61.12 85 VAL A O 1
#

Radius of gyration: 15.31 Å; chains: 1; bounding box: 33×17×42 Å

Secondary structure (DSSP, 8-state):
-THHHHHHHHHHHH---HHHHHHHHHHHHHHHHHHHHHHHHHHTSTTEEEEEE-SS--EEEEE-TT-HHHHHHHHHHHHHTT---

pLDDT: mean 78.79, std 7.16, range [48.78, 89.56]